Protein AF-A0A914V948-F1 (afdb_monomer_lite)

Secondary structure (DSSP, 8-state):
-HHHHHHHHHS-HHHHTTS-HHHHHHH-TT--HHHHHHHHHHHHHHHHHHT--S--HHHHHHHHHT---GGGSSS----S-TTT--GGG--S-HHHHHHHIIIIIHHHH-HHHHHHSSPPPP------SSTTSSHHHHHHHHHHHHTS------HHHH--SSTTHHHHHHHHHH--

Structure (mmCIF, N/CA/C/O backbone):
data_AF-A0A914V948-F1
#
_entry.id   AF-A0A914V948-F1
#
loop_
_atom_site.group_PDB
_atom_site.id
_atom_site.type_symbol
_atom_site.label_atom_id
_atom_site.label_alt_id
_atom_site.label_comp_id
_atom_site.label_asym_id
_atom_site.label_entity_id
_atom_site.label_seq_id
_atom_site.pdbx_PDB_ins_code
_atom_site.Cartn_x
_atom_site.Cartn_y
_atom_site.Cartn_z
_atom_site.occupancy
_atom_site.B_iso_or_equiv
_atom_site.auth_seq_id
_atom_site.auth_comp_id
_atom_site.auth_asym_id
_atom_site.auth_atom_id
_atom_site.pdbx_PDB_model_num
ATOM 1 N N . ALA A 1 1 ? -15.143 -5.392 4.084 1.00 49.16 1 ALA A N 1
ATOM 2 C CA . ALA A 1 1 ? -16.039 -6.211 4.912 1.00 49.16 1 ALA A CA 1
ATOM 3 C C . ALA A 1 1 ? -15.498 -6.267 6.338 1.00 49.16 1 ALA A C 1
ATOM 5 O O . ALA A 1 1 ? -16.092 -5.650 7.203 1.00 49.16 1 ALA A O 1
ATOM 6 N N . ASP A 1 2 ? -14.296 -6.801 6.565 1.00 73.69 2 ASP A N 1
ATOM 7 C CA . ASP A 1 2 ? -13.816 -7.077 7.934 1.00 73.69 2 ASP A CA 1
ATOM 8 C C . ASP A 1 2 ? -13.707 -5.881 8.902 1.00 73.69 2 ASP A C 1
ATOM 10 O O . ASP A 1 2 ? -13.935 -6.044 10.097 1.00 73.69 2 ASP A O 1
ATOM 14 N N . ARG A 1 3 ? -13.366 -4.666 8.444 1.00 78.00 3 ARG A N 1
ATOM 15 C CA . ARG A 1 3 ? -13.105 -3.529 9.361 1.00 78.00 3 ARG A CA 1
ATOM 16 C C . ARG A 1 3 ? -14.364 -2.849 9.894 1.00 78.00 3 ARG A C 1
ATOM 18 O O . ARG A 1 3 ? -14.378 -2.443 11.052 1.00 78.00 3 ARG A O 1
ATOM 25 N N . SER A 1 4 ? -15.401 -2.720 9.066 1.00 81.19 4 SER A N 1
ATOM 26 C CA . SER A 1 4 ? -16.705 -2.206 9.505 1.00 81.19 4 SER A CA 1
ATOM 27 C C . SER A 1 4 ? -17.334 -3.154 10.520 1.00 81.19 4 SER A C 1
ATOM 29 O O . SER A 1 4 ? -17.877 -2.701 11.522 1.00 81.19 4 SER A O 1
ATOM 31 N N . ASP A 1 5 ? -17.177 -4.461 10.308 1.00 83.31 5 ASP A N 1
ATOM 32 C CA . ASP A 1 5 ? -17.675 -5.479 11.232 1.00 83.31 5 ASP A CA 1
ATOM 33 C C . ASP A 1 5 ? -16.853 -5.505 12.526 1.00 83.31 5 ASP A C 1
ATOM 35 O O . ASP A 1 5 ? -17.419 -5.544 13.618 1.00 83.31 5 ASP A O 1
ATOM 39 N N . ALA A 1 6 ? -15.525 -5.358 12.440 1.00 84.00 6 ALA A N 1
ATOM 40 C CA . ALA A 1 6 ? -14.677 -5.208 13.620 1.00 84.00 6 ALA A CA 1
ATOM 41 C C . ALA A 1 6 ? -15.051 -3.965 14.445 1.00 84.00 6 ALA A C 1
ATOM 43 O O . ALA A 1 6 ? -15.175 -4.060 15.662 1.00 84.00 6 ALA A O 1
ATOM 44 N N . LEU A 1 7 ? -15.276 -2.810 13.808 1.00 83.50 7 LEU A N 1
ATOM 45 C CA . LEU A 1 7 ? -15.706 -1.597 14.511 1.00 83.50 7 LEU A CA 1
ATOM 46 C C . LEU A 1 7 ? -17.092 -1.754 15.149 1.00 83.50 7 LEU A C 1
ATOM 48 O O . LEU A 1 7 ? -17.273 -1.318 16.282 1.00 83.50 7 LEU A O 1
ATOM 52 N N . ARG A 1 8 ? -18.037 -2.416 14.469 1.00 84.81 8 ARG A N 1
ATOM 53 C CA . ARG A 1 8 ? -19.355 -2.745 15.037 1.00 84.81 8 ARG A CA 1
ATOM 54 C C . ARG A 1 8 ? -19.256 -3.667 16.247 1.00 84.81 8 ARG A C 1
ATOM 56 O O . ARG A 1 8 ? -20.009 -3.489 17.183 1.00 84.81 8 ARG A O 1
ATOM 63 N N . THR A 1 9 ? -18.305 -4.597 16.251 1.00 85.25 9 THR A N 1
ATOM 64 C CA . THR A 1 9 ? -18.088 -5.514 17.385 1.00 85.25 9 THR A CA 1
ATOM 65 C C . THR A 1 9 ? -17.429 -4.815 18.582 1.00 85.25 9 THR A C 1
ATOM 67 O O . THR A 1 9 ? -17.596 -5.228 19.726 1.00 85.25 9 THR A O 1
ATOM 70 N N . LEU A 1 10 ? -16.630 -3.775 18.327 1.00 84.06 10 LEU A N 1
ATOM 71 C CA . LEU A 1 10 ? -15.908 -3.026 19.362 1.00 84.06 10 LEU A CA 1
ATOM 72 C C . LEU A 1 10 ? -16.742 -1.906 19.997 1.00 84.06 10 LEU A C 1
ATOM 74 O O . LEU A 1 10 ? -16.407 -1.448 21.091 1.00 84.06 10 LEU A O 1
ATOM 78 N N . LEU A 1 11 ? -17.783 -1.440 19.307 1.00 83.56 11 LEU A N 1
ATOM 79 C CA . LEU A 1 11 ? -18.737 -0.461 19.812 1.00 83.56 11 LEU A CA 1
ATOM 80 C C . LEU A 1 11 ? -19.946 -1.186 20.427 1.00 83.56 11 LEU A C 1
ATOM 82 O O . LEU A 1 11 ? -20.369 -2.202 19.888 1.00 83.56 11 LEU A O 1
ATOM 86 N N . PRO A 1 12 ? -20.533 -0.674 21.522 1.00 78.31 12 PRO A N 1
ATOM 87 C CA . PRO A 1 12 ? -21.825 -1.162 22.001 1.00 78.31 12 PRO A CA 1
ATOM 88 C C . PRO A 1 12 ? -22.894 -1.043 20.901 1.00 78.31 12 PRO A C 1
ATOM 90 O O . PRO A 1 12 ? -22.915 -0.040 20.180 1.00 78.31 12 PRO A O 1
ATOM 93 N N . ASP A 1 13 ? -23.778 -2.036 20.775 1.00 72.44 13 ASP A N 1
ATOM 94 C CA . ASP A 1 13 ? -24.784 -2.130 19.698 1.00 72.44 13 ASP A CA 1
ATOM 95 C C . ASP A 1 13 ? -25.687 -0.882 19.607 1.00 72.44 13 ASP A C 1
ATOM 97 O O . ASP A 1 13 ? -26.049 -0.409 18.528 1.00 72.44 13 ASP A O 1
ATOM 101 N N . ASP A 1 14 ? -25.991 -0.297 20.760 1.00 72.31 14 ASP A N 1
ATOM 102 C CA . ASP A 1 14 ? -26.760 0.927 20.977 1.00 72.31 14 ASP A CA 1
ATOM 103 C C . ASP A 1 14 ? -26.092 2.191 20.403 1.00 72.31 14 ASP A C 1
ATOM 105 O O . ASP A 1 14 ? -26.770 3.158 20.037 1.00 72.31 14 ASP A O 1
ATOM 109 N N . VAL A 1 15 ? -24.768 2.171 20.270 1.00 75.19 15 VAL A N 1
ATOM 110 C CA . VAL A 1 15 ? -23.953 3.265 19.731 1.00 75.19 15 VAL A CA 1
ATOM 111 C C . VAL A 1 15 ? -23.590 2.993 18.267 1.00 75.19 15 VAL A C 1
ATOM 113 O O . VAL A 1 15 ? -23.615 3.907 17.442 1.00 75.19 15 VAL A O 1
ATOM 116 N N . ALA A 1 16 ? -23.338 1.730 17.911 1.00 68.50 16 ALA A N 1
ATOM 117 C CA . ALA A 1 16 ? -22.991 1.303 16.557 1.00 68.50 16 ALA A CA 1
ATOM 118 C C . ALA A 1 16 ? -24.098 1.584 15.524 1.00 68.50 16 ALA A C 1
ATOM 120 O O . ALA A 1 16 ? -23.794 1.877 14.370 1.00 68.50 16 ALA A O 1
ATOM 121 N N . GLY A 1 17 ? -25.373 1.534 15.928 1.00 69.31 17 GLY A N 1
ATOM 122 C CA . GLY A 1 17 ? -26.509 1.840 15.049 1.00 69.31 17 GLY A CA 1
ATOM 123 C C . GLY A 1 17 ? -26.726 3.332 14.758 1.00 69.31 17 GLY A C 1
ATOM 124 O O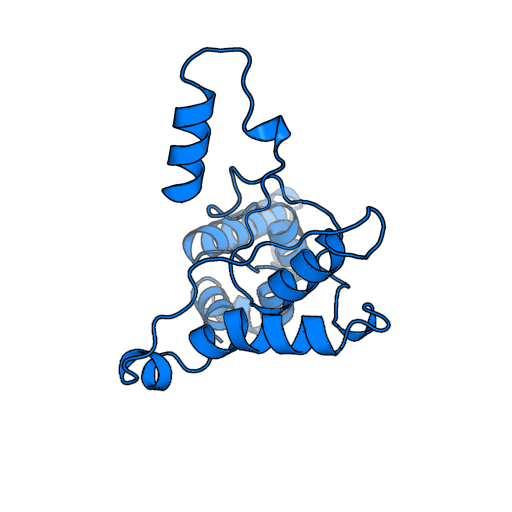 . GLY A 1 17 ? -27.512 3.667 13.876 1.00 69.31 17 GLY A O 1
ATOM 125 N N . ARG A 1 18 ? -26.059 4.230 15.496 1.00 76.12 18 ARG A N 1
ATOM 126 C CA . ARG A 1 18 ? -26.206 5.692 15.369 1.00 76.12 18 ARG A CA 1
ATOM 127 C C . ARG A 1 18 ? -25.060 6.367 14.620 1.00 76.12 18 ARG A C 1
ATOM 129 O O . ARG A 1 18 ? -25.184 7.543 14.300 1.00 76.12 18 ARG A O 1
ATOM 136 N N . LEU A 1 19 ? -23.970 5.642 14.384 1.00 79.50 19 LEU A N 1
ATOM 137 C CA . LEU A 1 19 ? -22.734 6.164 13.807 1.00 79.50 19 LEU A CA 1
ATOM 138 C C . LEU A 1 19 ? -22.541 5.674 12.374 1.00 79.50 19 LEU A C 1
ATOM 140 O O . LEU A 1 19 ? -22.871 4.532 12.039 1.00 79.50 19 LEU A O 1
ATOM 144 N N . ASP A 1 20 ? -21.904 6.498 11.550 1.00 82.19 20 ASP A N 1
ATOM 145 C CA . ASP A 1 20 ? -21.425 6.106 10.228 1.00 82.19 20 ASP A CA 1
ATOM 146 C C . ASP A 1 20 ? -20.100 5.332 10.341 1.00 82.19 20 ASP A C 1
ATOM 148 O O . ASP A 1 20 ? -18.990 5.810 10.075 1.00 82.19 20 ASP A O 1
ATOM 152 N N . VAL A 1 21 ? -20.228 4.073 10.762 1.00 82.12 21 VAL A N 1
ATOM 153 C CA . VAL A 1 21 ? -19.100 3.143 10.903 1.00 82.12 21 VAL A CA 1
ATOM 154 C C . VAL A 1 21 ? -18.430 2.860 9.551 1.00 82.12 21 VAL A C 1
ATOM 156 O O . VAL A 1 21 ? -17.245 2.521 9.496 1.00 82.12 21 VAL A O 1
ATOM 159 N N . GLU A 1 22 ? -19.158 3.008 8.444 1.00 82.44 22 GLU A N 1
ATOM 160 C CA . GLU A 1 22 ? -18.639 2.727 7.109 1.00 82.44 22 GLU A CA 1
ATOM 161 C C . GLU A 1 22 ? -17.703 3.839 6.618 1.00 82.44 22 GLU A C 1
ATOM 163 O O . GLU A 1 22 ? -16.629 3.547 6.078 1.00 82.44 22 GLU A O 1
ATOM 168 N N . ALA A 1 23 ? -18.046 5.105 6.874 1.00 81.69 23 ALA A N 1
ATOM 169 C CA . ALA A 1 23 ? -17.155 6.235 6.620 1.00 81.69 23 ALA A CA 1
ATOM 170 C C . ALA A 1 23 ? -15.862 6.143 7.444 1.00 81.69 23 ALA A C 1
ATOM 172 O O . ALA A 1 23 ? -14.768 6.336 6.902 1.00 81.69 23 ALA A O 1
ATOM 173 N N . ALA A 1 24 ? -15.960 5.780 8.727 1.00 82.38 24 ALA A N 1
ATOM 174 C CA . ALA A 1 24 ? -14.787 5.572 9.575 1.00 82.38 24 ALA A CA 1
ATOM 175 C C . ALA A 1 24 ? -13.909 4.416 9.059 1.00 82.38 24 ALA A C 1
ATOM 177 O O . ALA A 1 24 ? -12.694 4.570 8.927 1.00 82.38 24 ALA A O 1
ATOM 178 N N . ALA A 1 25 ? -14.514 3.287 8.675 1.00 83.56 25 ALA A N 1
ATOM 179 C CA . ALA A 1 25 ? -13.790 2.123 8.166 1.00 83.56 25 ALA A CA 1
ATOM 180 C C . ALA A 1 25 ? -12.992 2.418 6.883 1.00 83.56 25 ALA A C 1
ATOM 182 O O . ALA A 1 25 ? -11.890 1.889 6.724 1.00 83.56 25 ALA A O 1
ATOM 183 N N . LYS A 1 26 ? -13.508 3.282 5.995 1.00 82.88 26 LYS A N 1
ATOM 184 C CA . LYS A 1 26 ? -12.798 3.729 4.781 1.00 82.88 26 LYS A CA 1
ATOM 185 C C . LYS A 1 26 ? -11.550 4.561 5.088 1.00 82.88 26 LYS A C 1
ATOM 187 O O . LYS A 1 26 ? -10.617 4.553 4.297 1.00 82.88 26 LYS A O 1
ATOM 192 N N . ARG A 1 27 ? -11.506 5.262 6.226 1.00 79.50 27 ARG A N 1
ATOM 193 C CA . ARG A 1 27 ? -10.345 6.078 6.640 1.00 79.50 27 ARG A CA 1
ATOM 194 C C . ARG A 1 27 ? -9.315 5.291 7.463 1.00 79.50 27 ARG A C 1
ATOM 196 O O . ARG A 1 27 ? -8.210 5.778 7.681 1.00 79.50 27 ARG A O 1
ATOM 203 N N . CYS A 1 28 ? -9.637 4.064 7.874 1.00 75.94 28 CYS A N 1
ATOM 204 C CA . CYS A 1 28 ? -8.769 3.183 8.664 1.00 75.94 28 CYS A CA 1
ATOM 205 C C . CYS A 1 28 ? -7.926 2.211 7.814 1.00 75.94 28 CYS A C 1
ATOM 207 O O . CYS A 1 28 ? -7.664 1.078 8.235 1.00 75.94 28 CYS A O 1
ATOM 209 N N . ASP A 1 29 ? -7.491 2.607 6.618 1.00 75.06 29 ASP A N 1
ATOM 210 C CA . ASP A 1 29 ? -6.627 1.745 5.810 1.00 75.06 29 ASP A CA 1
ATOM 211 C C . ASP A 1 29 ? -5.270 1.506 6.490 1.00 75.06 29 ASP A C 1
ATOM 213 O O . ASP A 1 29 ? -4.615 2.421 6.988 1.00 75.06 29 ASP A O 1
ATOM 217 N N . GLY A 1 30 ? -4.874 0.233 6.564 1.00 73.69 30 GLY A N 1
ATOM 218 C CA . GLY A 1 30 ? -3.673 -0.209 7.281 1.00 73.69 30 GLY A CA 1
ATOM 219 C C . GLY A 1 30 ? -3.838 -0.396 8.796 1.00 73.69 30 GLY A C 1
ATOM 220 O O . GLY A 1 30 ? -2.878 -0.798 9.451 1.00 73.69 30 GLY A O 1
ATOM 221 N N . PHE A 1 31 ? -5.025 -0.154 9.369 1.00 81.44 31 PHE A N 1
ATOM 222 C CA . PHE A 1 31 ? -5.290 -0.406 10.790 1.00 81.44 31 PHE A CA 1
ATOM 223 C C . PHE A 1 31 ? -5.546 -1.892 11.051 1.00 81.44 31 PHE A C 1
ATOM 225 O O . PHE A 1 31 ? -6.324 -2.544 10.348 1.00 81.44 31 PHE A O 1
ATOM 232 N N . VAL A 1 32 ? -4.922 -2.407 12.110 1.00 84.19 32 VAL A N 1
ATOM 233 C CA . VAL A 1 32 ? -5.200 -3.739 12.666 1.00 84.19 32 VAL A CA 1
ATOM 234 C C . VAL A 1 32 ? -6.293 -3.612 13.736 1.00 84.19 32 VAL A C 1
ATOM 236 O O . VAL A 1 32 ? -6.525 -2.523 14.258 1.00 84.19 32 VAL A O 1
ATOM 239 N N . VAL A 1 33 ? -6.942 -4.711 14.133 1.00 84.44 33 VAL A N 1
ATOM 240 C CA . VAL A 1 33 ? -7.980 -4.715 15.189 1.00 84.44 33 VAL A CA 1
ATOM 241 C C . VAL A 1 33 ? -7.517 -4.000 16.468 1.00 84.44 33 VAL A C 1
ATOM 243 O O . VAL A 1 33 ? -8.258 -3.206 17.041 1.00 84.44 33 VAL A O 1
ATOM 246 N N . GLY A 1 34 ? -6.259 -4.190 16.879 1.00 83.06 34 GLY A N 1
ATOM 247 C CA . GLY A 1 34 ? -5.693 -3.487 18.036 1.00 83.06 34 GLY A CA 1
ATOM 248 C C . GLY A 1 34 ? -5.616 -1.961 17.874 1.00 83.06 34 GLY A C 1
ATOM 249 O O . GLY A 1 34 ? -5.716 -1.233 18.863 1.00 83.06 34 GLY A O 1
ATOM 250 N N . ASP A 1 35 ? -5.476 -1.461 16.646 1.00 86.75 35 ASP A N 1
ATOM 251 C CA . ASP A 1 35 ? -5.517 -0.027 16.354 1.00 86.75 35 ASP A CA 1
ATOM 252 C C . ASP A 1 35 ? -6.948 0.503 16.358 1.00 86.75 35 ASP A C 1
ATOM 254 O O . ASP A 1 35 ? -7.188 1.581 16.897 1.00 86.75 35 ASP A O 1
ATOM 258 N N . LEU A 1 36 ? -7.910 -0.278 15.859 1.00 87.62 36 LEU A N 1
ATOM 259 C CA . LEU A 1 36 ? -9.334 0.055 15.958 1.00 87.62 36 LEU A CA 1
ATOM 260 C C . LEU A 1 36 ? -9.768 0.170 17.429 1.00 87.62 36 LEU A C 1
ATOM 262 O O . LEU A 1 36 ? -10.409 1.151 17.800 1.00 87.62 36 LEU A O 1
ATOM 266 N N . CYS A 1 37 ? -9.316 -0.740 18.302 1.00 88.31 37 CYS A N 1
ATOM 267 C CA . CYS A 1 37 ? -9.538 -0.626 19.749 1.00 88.31 37 CYS A CA 1
ATOM 268 C C . CYS A 1 37 ? -9.004 0.695 20.316 1.00 88.31 37 CYS A C 1
ATOM 270 O O . CYS A 1 37 ? -9.645 1.319 21.161 1.00 88.31 37 CYS A O 1
ATOM 272 N N . ARG A 1 38 ? -7.822 1.139 19.868 1.00 87.50 38 ARG A N 1
ATOM 273 C CA . ARG A 1 38 ? -7.227 2.409 20.313 1.00 87.50 38 ARG A CA 1
ATOM 274 C C . ARG A 1 38 ? -8.014 3.614 19.816 1.00 87.50 38 ARG A C 1
ATOM 276 O O . ARG A 1 38 ? -8.189 4.551 20.590 1.00 87.50 38 ARG A O 1
ATOM 283 N N . VAL A 1 39 ? -8.493 3.576 18.573 1.00 89.62 39 VAL A N 1
ATOM 284 C CA . VAL A 1 39 ? -9.357 4.615 17.997 1.00 89.62 39 VAL A CA 1
ATOM 285 C C . VAL A 1 39 ? -10.630 4.757 18.824 1.00 89.62 39 VAL A C 1
ATOM 287 O O . VAL A 1 39 ? -10.921 5.857 19.284 1.00 89.62 39 VAL A O 1
ATOM 290 N N . VAL A 1 40 ? -11.336 3.655 19.098 1.00 88.94 40 VAL A N 1
ATOM 291 C CA . VAL A 1 40 ? -12.575 3.680 19.894 1.00 88.94 40 VAL A CA 1
ATOM 292 C C . VAL A 1 40 ? -12.316 4.229 21.297 1.00 88.94 40 VAL A C 1
ATOM 294 O O . VAL A 1 40 ? -13.006 5.141 21.749 1.00 88.94 40 VAL A O 1
ATOM 297 N N . ARG A 1 41 ? -11.261 3.754 21.974 1.00 88.25 41 ARG A N 1
ATOM 298 C CA . ARG A 1 41 ? -10.888 4.252 23.309 1.00 88.25 41 ARG A CA 1
ATOM 299 C C . ARG A 1 41 ? -10.582 5.748 23.298 1.00 88.25 41 ARG A C 1
ATOM 301 O O . ARG A 1 41 ? -10.935 6.456 24.235 1.00 88.25 41 ARG A O 1
ATOM 308 N N . ARG A 1 42 ? -9.921 6.232 22.246 1.00 88.56 42 ARG A N 1
ATOM 309 C CA . ARG A 1 42 ? -9.594 7.649 22.078 1.00 88.56 42 ARG A CA 1
ATOM 310 C C . ARG A 1 42 ? -10.834 8.495 21.813 1.00 88.56 42 ARG A C 1
ATOM 312 O O . ARG A 1 42 ? -10.931 9.572 22.391 1.00 88.56 42 ARG A O 1
ATOM 319 N N . ALA A 1 43 ? -11.758 8.013 20.990 1.00 88.62 43 ALA A N 1
ATOM 320 C CA . ALA A 1 43 ? -13.010 8.704 20.711 1.00 88.62 43 ALA A CA 1
ATOM 321 C C . ALA A 1 43 ? -13.829 8.881 22.003 1.00 88.62 43 ALA A C 1
ATOM 323 O O . ALA A 1 43 ? -14.232 9.995 22.319 1.00 88.62 43 ALA A O 1
ATOM 324 N N . LEU A 1 44 ? -13.944 7.825 22.820 1.00 87.06 44 LEU A N 1
ATOM 325 C CA . LEU A 1 44 ? -14.581 7.883 24.146 1.00 87.06 44 LEU A CA 1
ATOM 326 C C . LEU A 1 44 ? -13.881 8.864 25.100 1.00 87.06 44 LEU A C 1
ATOM 328 O O . LEU A 1 44 ? -14.527 9.602 25.837 1.00 87.06 44 LEU A O 1
ATOM 332 N N . LEU A 1 45 ? -12.546 8.912 25.082 1.00 86.06 45 LEU A N 1
ATOM 333 C CA . LEU A 1 45 ? -11.809 9.895 25.878 1.00 86.06 45 LEU A CA 1
ATOM 334 C C . LEU A 1 45 ? -12.088 11.329 25.404 1.00 86.06 45 LEU A C 1
ATOM 336 O O . LEU A 1 45 ? -12.272 12.219 26.231 1.00 86.06 45 LEU A O 1
ATOM 340 N N . GLN A 1 46 ? -12.160 11.570 24.094 1.00 84.31 46 GLN A N 1
ATOM 341 C CA . GLN A 1 46 ? -12.470 12.897 23.556 1.00 84.31 46 GLN A CA 1
ATOM 342 C C . GLN A 1 46 ? -13.863 13.381 23.957 1.00 84.31 46 GLN A C 1
ATOM 344 O O . GLN A 1 46 ? -14.004 14.565 24.265 1.00 84.31 46 GLN A O 1
ATOM 349 N N . THR A 1 47 ? -14.851 12.484 24.036 1.00 86.50 47 THR A N 1
ATOM 350 C CA . THR A 1 47 ? -16.190 12.856 24.509 1.00 86.50 47 THR A CA 1
ATOM 351 C C . THR A 1 47 ? -16.144 13.284 25.975 1.00 86.50 47 THR A C 1
ATOM 353 O O . THR A 1 47 ? -16.580 14.385 26.304 1.00 86.50 47 THR A O 1
ATOM 356 N N . THR A 1 48 ? -15.482 12.504 26.844 1.00 84.69 48 THR A N 1
ATOM 357 C CA . THR A 1 48 ? -15.340 12.860 28.269 1.00 84.69 48 THR A CA 1
ATOM 358 C C . THR A 1 48 ? -14.601 14.181 28.490 1.00 84.69 48 THR A C 1
ATOM 360 O O . THR A 1 48 ? -14.984 14.957 29.360 1.00 84.69 48 THR A O 1
ATOM 363 N N . VAL A 1 49 ? -13.577 14.479 27.682 1.00 83.06 49 VAL A N 1
ATOM 364 C CA . VAL A 1 49 ? -12.802 15.728 27.782 1.00 83.06 49 VAL A CA 1
ATOM 365 C C . VAL A 1 49 ? -13.616 16.943 27.332 1.00 83.06 49 VAL A C 1
ATOM 367 O O . VAL A 1 49 ? -13.451 18.025 27.890 1.00 83.06 49 VAL A O 1
ATOM 370 N N . ARG A 1 50 ? -14.497 16.784 26.339 1.00 80.88 50 ARG A N 1
ATOM 371 C CA . ARG A 1 50 ? -15.398 17.851 25.873 1.00 80.88 50 ARG A CA 1
ATOM 372 C C . ARG A 1 50 ? -16.662 18.000 26.729 1.00 80.88 50 ARG A C 1
ATOM 374 O O . ARG A 1 50 ? -17.376 18.981 26.561 1.00 80.88 50 ARG A O 1
ATOM 381 N N . GLY A 1 51 ? -16.907 17.077 27.661 1.00 81.56 51 GLY A N 1
ATOM 382 C CA . GLY A 1 51 ? -18.144 17.023 28.446 1.00 81.56 51 GLY A CA 1
ATOM 383 C C . GLY A 1 51 ? -19.333 16.450 27.670 1.00 81.56 51 GLY A C 1
ATOM 384 O O . GLY A 1 51 ? -20.466 16.528 28.140 1.00 81.56 51 GLY A O 1
ATOM 385 N N . ASP A 1 52 ? -19.079 15.857 26.502 1.00 78.25 52 ASP A N 1
ATOM 386 C CA . ASP A 1 52 ? -20.089 15.188 25.696 1.00 78.25 52 ASP A CA 1
ATOM 387 C C . ASP A 1 52 ? -20.303 13.769 26.238 1.00 78.25 52 ASP A C 1
ATOM 389 O O . ASP A 1 52 ? -19.388 12.945 26.280 1.00 78.25 52 ASP A O 1
ATOM 393 N N . ASN A 1 53 ? -21.538 13.449 26.625 1.00 75.00 53 ASN A N 1
ATOM 394 C CA . ASN A 1 53 ? -21.914 12.096 27.059 1.00 75.00 53 ASN A CA 1
ATOM 395 C C . ASN A 1 53 ? -22.355 11.192 25.898 1.00 75.00 53 ASN A C 1
ATOM 397 O O . ASN A 1 53 ? -22.783 10.061 26.122 1.00 75.00 53 ASN A O 1
ATOM 401 N N . VAL A 1 54 ? -22.282 11.685 24.659 1.00 82.50 54 VAL A N 1
ATOM 402 C CA . VAL A 1 54 ? -22.720 10.962 23.462 1.00 82.50 54 VAL A CA 1
ATOM 403 C C . VAL A 1 54 ? -21.572 10.907 22.464 1.00 82.50 54 VAL A C 1
ATOM 405 O O . VAL A 1 54 ? -20.977 11.928 22.122 1.00 82.50 54 VAL A O 1
ATOM 408 N N . LEU A 1 55 ? -21.268 9.700 21.990 1.00 83.25 55 LEU A N 1
ATOM 409 C CA . LEU A 1 55 ? -20.318 9.487 20.907 1.00 83.25 55 LEU A CA 1
ATOM 410 C C . LEU A 1 55 ? -20.962 9.925 19.586 1.00 83.25 55 LEU A C 1
ATOM 412 O O . LEU A 1 55 ? -21.999 9.391 19.199 1.00 83.25 55 LEU A O 1
ATOM 416 N N . THR A 1 56 ? -20.354 10.900 18.917 1.00 85.94 56 THR A N 1
ATOM 417 C CA . THR A 1 56 ? -20.775 11.407 17.606 1.00 85.94 56 THR A CA 1
ATOM 418 C C . THR A 1 56 ? -19.766 11.001 16.536 1.00 85.94 56 THR A C 1
ATOM 420 O O . THR A 1 56 ? -18.618 10.658 16.844 1.00 85.94 56 THR A O 1
ATOM 423 N N . ASP A 1 57 ? -20.176 11.075 15.269 1.00 84.69 57 ASP A N 1
ATOM 424 C CA . ASP A 1 57 ? -19.303 10.766 14.131 1.00 84.69 57 ASP A CA 1
ATOM 425 C C . ASP A 1 57 ? -18.053 11.652 14.101 1.00 84.69 57 ASP A C 1
ATOM 427 O O . ASP A 1 57 ? -16.970 11.187 13.751 1.00 84.69 57 ASP A O 1
ATOM 431 N N . GLU A 1 58 ? -18.164 12.910 14.541 1.00 84.62 58 GLU A N 1
ATOM 432 C CA . GLU A 1 58 ? -17.027 13.829 14.632 1.00 84.62 58 GLU A CA 1
ATOM 433 C C . GLU A 1 58 ? -15.940 13.321 15.581 1.00 84.62 58 GLU A C 1
ATOM 435 O O . GLU A 1 58 ? -14.756 13.377 15.248 1.00 84.62 58 GLU A O 1
ATOM 440 N N . HIS A 1 59 ? -16.324 12.792 16.748 1.00 86.81 59 HIS A N 1
ATOM 441 C CA . HIS A 1 59 ? -15.372 12.244 17.718 1.00 86.81 59 HIS A CA 1
ATOM 442 C C . HIS A 1 59 ? -14.691 10.988 17.172 1.00 86.81 59 HIS A C 1
ATOM 444 O O . HIS A 1 59 ? -13.485 10.804 17.351 1.00 86.81 59 HIS A O 1
ATOM 450 N N . LEU A 1 60 ? -15.439 10.140 16.462 1.00 85.94 60 LEU A N 1
ATOM 451 C CA . LEU A 1 60 ? -14.892 8.938 15.838 1.00 85.94 60 LEU A CA 1
ATOM 452 C C . LEU A 1 60 ? -13.913 9.293 14.709 1.00 85.94 60 LEU A C 1
ATOM 454 O O . LEU A 1 60 ? -12.790 8.788 14.686 1.00 85.94 60 LEU A O 1
ATOM 458 N N . LEU A 1 61 ? -14.294 10.205 13.813 1.00 86.50 61 LEU A N 1
ATOM 459 C CA . LEU A 1 61 ? -13.451 10.660 12.706 1.00 86.50 61 LEU A CA 1
ATOM 460 C C . LEU A 1 61 ? -12.198 11.394 13.206 1.00 86.50 61 LEU A C 1
ATOM 462 O O . LEU A 1 61 ? -11.100 11.121 12.720 1.00 86.50 61 LEU A O 1
ATOM 466 N N . ALA A 1 62 ? -12.325 12.249 14.224 1.00 86.25 62 ALA A N 1
ATOM 467 C CA . ALA A 1 62 ? -11.184 12.921 14.843 1.00 86.25 62 ALA A CA 1
ATOM 468 C C . ALA A 1 62 ? -10.219 11.929 15.513 1.00 86.25 62 ALA A C 1
ATOM 470 O O . ALA A 1 62 ? -8.998 12.108 15.459 1.00 86.25 62 ALA A O 1
ATOM 471 N N . ALA A 1 63 ? -10.737 10.865 16.134 1.00 87.12 63 ALA A N 1
ATOM 472 C CA . ALA A 1 63 ? -9.915 9.820 16.730 1.00 87.12 63 ALA A CA 1
ATOM 473 C C . ALA A 1 63 ? -9.175 8.980 15.680 1.00 87.12 63 ALA A C 1
ATOM 475 O O . ALA A 1 63 ? -8.022 8.611 15.922 1.00 87.12 63 ALA A O 1
ATOM 476 N N . VAL A 1 64 ? -9.800 8.701 14.529 1.00 87.19 64 VAL A N 1
ATOM 477 C CA . VAL A 1 64 ? -9.155 8.035 13.385 1.00 87.19 64 VAL A CA 1
ATOM 478 C C . VAL A 1 64 ? -8.016 8.896 12.845 1.00 87.19 64 VAL A C 1
ATOM 480 O O . VAL A 1 64 ? -6.885 8.417 12.770 1.00 87.19 64 VAL A O 1
ATOM 483 N N . ASP A 1 65 ? -8.279 10.175 12.563 1.00 84.00 65 ASP A N 1
ATOM 484 C CA . ASP A 1 65 ? -7.287 11.100 11.998 1.00 84.00 65 ASP A CA 1
ATOM 485 C C . ASP A 1 65 ? -6.094 11.322 12.948 1.00 84.00 65 ASP A C 1
ATOM 487 O O . ASP A 1 65 ? -4.949 11.475 12.518 1.00 84.00 65 ASP A O 1
ATOM 491 N N . ALA A 1 66 ? -6.332 11.277 14.261 1.00 84.00 66 ALA A N 1
ATOM 492 C CA . ALA A 1 66 ? -5.290 11.435 15.270 1.00 84.00 66 ALA A CA 1
ATOM 493 C C . ALA A 1 66 ? -4.548 10.133 15.635 1.00 84.00 66 ALA A C 1
ATOM 495 O O . ALA A 1 66 ? -3.599 10.167 16.432 1.00 84.00 66 ALA A O 1
ATOM 496 N N . SER A 1 67 ? -4.976 8.981 15.115 1.00 82.19 67 SER A N 1
ATOM 497 C CA . SER A 1 67 ? -4.382 7.678 15.423 1.00 82.19 67 SER A CA 1
ATOM 498 C C . SER A 1 67 ? -3.443 7.221 14.312 1.00 82.19 67 SER A C 1
ATOM 500 O O . SER A 1 67 ? -3.727 7.354 13.128 1.00 82.19 67 SER A O 1
ATOM 502 N N . ARG A 1 68 ? -2.296 6.652 14.699 1.00 75.56 68 ARG A N 1
ATOM 503 C CA . ARG A 1 68 ? -1.341 6.045 13.763 1.00 75.56 68 ARG A CA 1
ATOM 504 C C . ARG A 1 68 ? -1.396 4.521 13.876 1.00 75.56 68 ARG A C 1
ATOM 506 O O . ARG A 1 68 ? -1.185 4.023 14.994 1.00 75.56 68 ARG A O 1
ATOM 513 N N . PRO A 1 69 ? -1.628 3.793 12.770 1.00 76.19 69 PRO A N 1
ATOM 514 C CA . PRO A 1 69 ? -1.686 2.341 12.804 1.00 76.19 69 PRO A CA 1
ATOM 515 C C . PRO A 1 69 ? -0.315 1.759 13.134 1.00 76.19 69 PRO A C 1
ATOM 517 O O . PRO A 1 69 ? 0.723 2.320 12.773 1.00 76.19 69 PRO A O 1
ATOM 520 N N . VAL A 1 70 ? -0.297 0.632 13.842 1.00 71.19 70 VAL A N 1
ATOM 521 C CA . VAL A 1 70 ? 0.936 -0.013 14.314 1.00 71.19 70 VAL A CA 1
ATOM 522 C C . VAL A 1 70 ? 1.848 -0.406 13.153 1.00 71.19 70 VAL A C 1
ATOM 524 O O . VAL A 1 70 ? 3.056 -0.210 13.265 1.00 71.19 70 VAL A O 1
ATOM 527 N N . GLY A 1 71 ? 1.283 -0.837 12.021 1.00 63.00 71 GLY A N 1
ATOM 528 C CA . GLY A 1 71 ? 2.040 -1.185 10.812 1.00 63.00 71 GLY A CA 1
ATOM 529 C C . GLY A 1 71 ? 2.734 -0.008 10.107 1.00 63.00 71 GLY A C 1
ATOM 530 O O . GLY A 1 71 ? 3.579 -0.238 9.251 1.00 63.00 71 GLY A O 1
ATOM 531 N N . GLN A 1 72 ? 2.423 1.245 10.468 1.00 60.31 72 GLN A N 1
ATOM 532 C CA . GLN A 1 72 ? 2.991 2.454 9.843 1.00 60.31 72 GLN A CA 1
ATOM 533 C C . GLN A 1 72 ? 3.795 3.325 10.824 1.00 60.31 72 GLN A C 1
ATOM 535 O O . GLN A 1 72 ? 4.156 4.453 10.504 1.00 60.31 72 GLN A O 1
ATOM 540 N N . ARG A 1 73 ? 4.099 2.847 12.041 1.00 53.50 73 ARG A N 1
ATOM 541 C CA . ARG A 1 73 ? 4.792 3.666 13.063 1.00 53.50 73 ARG A CA 1
ATOM 542 C C . ARG A 1 73 ? 6.241 4.023 12.721 1.00 53.50 73 ARG A C 1
ATOM 544 O O . ARG A 1 73 ? 6.764 4.974 13.294 1.00 53.50 73 ARG A O 1
ATOM 551 N N . SER A 1 74 ? 6.871 3.281 11.817 1.00 44.97 74 SER A N 1
ATOM 552 C CA . SER A 1 74 ? 8.285 3.416 11.439 1.00 44.97 74 SER A CA 1
ATOM 553 C C . SER A 1 74 ? 8.502 3.795 9.972 1.00 44.97 74 SER A C 1
ATOM 555 O O . SER A 1 74 ? 9.636 4.040 9.569 1.00 44.97 74 SER A O 1
ATOM 557 N N . VAL A 1 75 ? 7.433 3.852 9.178 1.00 47.03 75 VAL A N 1
ATOM 558 C CA . VAL A 1 75 ? 7.473 4.280 7.781 1.00 47.03 75 VAL A CA 1
ATOM 559 C C . VAL A 1 75 ? 6.938 5.700 7.779 1.00 47.03 75 VAL A C 1
ATOM 561 O O . VAL A 1 75 ? 5.796 5.929 8.177 1.00 47.03 75 VAL A O 1
ATOM 564 N N . GLN A 1 76 ? 7.767 6.676 7.397 1.00 42.47 76 GLN A N 1
ATOM 565 C CA . GLN A 1 76 ? 7.229 7.987 7.049 1.00 42.47 76 GLN A CA 1
ATOM 566 C C . GLN A 1 76 ? 6.118 7.723 6.041 1.00 42.47 76 GLN A C 1
ATOM 568 O O . GLN A 1 76 ? 6.388 7.147 4.986 1.00 42.47 76 GLN A O 1
ATOM 573 N N . ARG A 1 77 ? 4.880 8.124 6.367 1.00 38.72 77 ARG A N 1
ATOM 574 C CA . ARG A 1 77 ? 3.899 8.385 5.322 1.00 38.72 77 ARG A CA 1
ATOM 575 C C . ARG A 1 77 ? 4.658 9.229 4.317 1.00 38.72 77 ARG A C 1
ATOM 577 O O . ARG A 1 77 ? 5.087 10.342 4.625 1.00 38.72 77 ARG A O 1
ATOM 584 N N . VAL A 1 78 ? 4.892 8.678 3.138 1.00 42.72 78 VAL A N 1
ATOM 585 C CA . VAL A 1 78 ? 5.075 9.558 2.012 1.00 42.72 78 VAL A CA 1
ATOM 586 C C . VAL A 1 78 ? 3.690 10.169 1.871 1.00 42.72 78 VAL A C 1
ATOM 588 O O . VAL A 1 78 ? 2.820 9.575 1.250 1.00 42.72 78 VAL A O 1
ATOM 591 N N . ASP A 1 79 ? 3.474 11.318 2.520 1.00 39.72 79 ASP A N 1
ATOM 592 C CA . ASP A 1 79 ? 2.297 12.186 2.396 1.00 39.72 79 ASP A CA 1
ATOM 593 C C . ASP A 1 79 ? 2.220 12.761 0.970 1.00 39.72 79 ASP A C 1
ATOM 595 O O . ASP A 1 79 ? 1.903 13.923 0.742 1.00 39.72 79 ASP A O 1
ATOM 599 N N . ASN A 1 80 ? 2.510 11.952 -0.044 1.00 39.16 80 ASN A N 1
ATOM 600 C CA . ASN A 1 80 ? 2.271 12.296 -1.425 1.00 39.16 80 ASN A CA 1
ATOM 601 C C . ASN A 1 80 ? 0.827 11.909 -1.755 1.00 39.16 80 ASN A C 1
ATOM 603 O O . ASN A 1 80 ? 0.623 11.134 -2.679 1.00 39.16 80 ASN A O 1
ATOM 607 N N . GLY A 1 81 ? -0.153 12.440 -1.017 1.00 39.91 81 GLY A N 1
ATOM 608 C CA . GLY A 1 81 ? -1.568 12.441 -1.398 1.00 39.91 81 GLY A CA 1
ATOM 609 C C . GLY A 1 81 ? -2.123 11.095 -1.876 1.00 39.91 81 GLY A C 1
ATOM 610 O O . GLY A 1 81 ? -2.465 10.958 -3.050 1.00 39.91 81 GLY A O 1
ATOM 611 N N . ASP A 1 82 ? -2.279 10.132 -0.968 1.00 45.12 82 ASP A N 1
ATOM 612 C CA . ASP A 1 82 ? -2.894 8.815 -1.230 1.00 45.12 82 ASP A CA 1
ATOM 613 C C . ASP A 1 82 ? -4.389 8.873 -1.637 1.00 45.12 82 ASP A C 1
ATOM 615 O O . ASP A 1 82 ? -5.045 7.844 -1.754 1.00 45.12 82 ASP A O 1
ATOM 619 N N . ALA A 1 83 ? -4.950 10.059 -1.892 1.00 42.47 83 ALA A N 1
ATOM 620 C CA . ALA A 1 83 ? -6.363 10.249 -2.226 1.00 42.47 83 ALA A CA 1
ATOM 621 C C . ALA A 1 83 ? -6.657 10.513 -3.720 1.00 42.47 83 ALA A C 1
ATOM 623 O O . ALA A 1 83 ? -7.807 10.790 -4.044 1.00 42.47 83 ALA A O 1
ATOM 624 N N . GLY A 1 84 ? -5.673 10.453 -4.633 1.00 49.72 84 GLY A N 1
ATOM 625 C CA . GLY A 1 84 ? -5.906 10.884 -6.029 1.00 49.72 84 GLY A CA 1
ATOM 626 C C . GLY A 1 84 ? -5.316 10.039 -7.156 1.00 49.72 84 GLY A C 1
ATOM 627 O O . GLY A 1 84 ? -5.856 10.051 -8.257 1.00 49.72 84 GLY A O 1
ATOM 628 N N . ARG A 1 85 ? -4.251 9.266 -6.920 1.00 64.00 85 ARG A N 1
ATOM 629 C CA . ARG A 1 85 ? -3.458 8.703 -8.026 1.00 64.00 85 ARG A CA 1
ATOM 630 C C . ARG A 1 85 ? -4.076 7.454 -8.647 1.00 64.00 85 ARG A C 1
ATOM 632 O O . ARG A 1 85 ? -3.653 6.334 -8.366 1.00 64.00 85 ARG A O 1
ATOM 639 N N . ASN A 1 86 ? -5.071 7.648 -9.507 1.00 71.75 86 ASN A N 1
ATOM 640 C CA . ASN A 1 86 ? -5.609 6.599 -10.365 1.00 71.75 86 ASN A CA 1
ATOM 641 C C . ASN A 1 86 ? -4.824 6.513 -11.683 1.00 71.75 86 ASN A C 1
ATOM 643 O O . ASN A 1 86 ? -4.084 7.424 -12.052 1.00 71.75 86 ASN A O 1
ATOM 647 N N . TRP A 1 87 ? -5.013 5.430 -12.439 1.00 76.06 87 TRP A N 1
ATOM 648 C CA . TRP A 1 87 ? -4.406 5.303 -13.769 1.00 76.06 87 TRP A CA 1
ATOM 649 C C . TRP A 1 87 ? -4.814 6.408 -14.744 1.00 76.06 87 TRP A C 1
ATOM 651 O O . TRP A 1 87 ? -4.108 6.626 -15.725 1.00 76.06 87 TRP A O 1
ATOM 661 N N . ASP A 1 88 ? -5.923 7.091 -14.475 1.00 78.69 88 ASP A N 1
ATOM 662 C CA . ASP A 1 88 ? -6.427 8.191 -15.295 1.00 78.69 88 ASP A CA 1
ATOM 663 C C . ASP A 1 88 ? -5.485 9.408 -15.268 1.00 78.69 88 ASP A C 1
ATOM 665 O O . ASP A 1 88 ? -5.465 10.196 -16.209 1.00 78.69 88 ASP A O 1
ATOM 669 N N . GLU A 1 89 ? -4.640 9.527 -14.237 1.00 72.88 89 GLU A N 1
ATOM 670 C CA . GLU A 1 89 ? -3.611 10.570 -14.144 1.00 72.88 89 GLU A CA 1
ATOM 671 C C . GLU A 1 89 ? -2.340 10.237 -14.953 1.00 72.88 89 GLU A C 1
ATOM 673 O O . GLU A 1 89 ? -1.470 11.091 -15.134 1.00 72.88 89 GLU A O 1
ATOM 678 N N . VAL A 1 90 ? -2.201 9.001 -15.452 1.00 79.31 90 VAL A N 1
ATOM 679 C CA . VAL A 1 90 ? -1.003 8.537 -16.170 1.00 79.31 90 VAL A CA 1
ATOM 680 C C . VAL A 1 90 ? -1.230 8.582 -17.681 1.00 79.31 90 VAL A C 1
ATOM 682 O O . VAL A 1 90 ? -1.742 7.641 -18.287 1.00 79.31 90 VAL A O 1
ATOM 685 N N . GLY A 1 91 ? -0.794 9.667 -18.320 1.00 80.25 91 GLY A N 1
ATOM 686 C CA . GLY A 1 91 ? -0.881 9.824 -19.773 1.00 80.25 91 GLY A CA 1
ATOM 687 C C . GLY A 1 91 ? 0.138 8.977 -20.548 1.00 80.25 91 GLY A C 1
ATOM 688 O O . GLY A 1 91 ? 1.327 8.988 -20.242 1.00 80.25 91 GLY A O 1
ATOM 689 N N . GLY A 1 92 ? -0.314 8.271 -21.591 1.00 80.75 92 GLY A N 1
ATOM 690 C CA . GLY A 1 92 ? 0.544 7.716 -22.654 1.00 80.75 92 GLY A CA 1
ATOM 691 C C . GLY A 1 92 ? 1.374 6.467 -22.319 1.00 80.75 92 GLY A C 1
ATOM 692 O O . GLY A 1 92 ? 2.062 5.956 -23.196 1.00 80.75 92 GLY A O 1
ATOM 693 N N . MET A 1 93 ? 1.314 5.939 -21.091 1.00 82.50 93 MET A N 1
ATOM 694 C CA . MET A 1 93 ? 2.165 4.822 -20.632 1.00 82.50 93 MET A CA 1
ATOM 695 C C . MET A 1 93 ? 1.418 3.475 -20.596 1.00 82.50 93 MET A C 1
ATOM 697 O O . MET A 1 93 ? 1.578 2.686 -19.664 1.00 82.50 93 MET A O 1
ATOM 701 N N . THR A 1 94 ? 0.584 3.207 -21.607 1.00 84.19 94 THR A N 1
ATOM 702 C CA . THR A 1 94 ? -0.335 2.052 -21.650 1.00 84.19 94 THR A CA 1
ATOM 703 C C . THR A 1 94 ? 0.392 0.707 -21.639 1.00 84.19 94 THR A C 1
ATOM 705 O O . THR A 1 94 ? -0.008 -0.200 -20.913 1.00 84.19 94 THR A O 1
ATOM 708 N N . GLU A 1 95 ? 1.490 0.579 -22.387 1.00 87.44 95 GLU A N 1
ATOM 709 C CA . GLU A 1 95 ? 2.277 -0.662 -22.437 1.00 87.44 95 GLU A CA 1
ATOM 710 C C . GLU A 1 95 ? 2.932 -0.969 -21.087 1.00 87.44 95 GLU A C 1
ATOM 712 O O . GLU A 1 95 ? 2.811 -2.072 -20.558 1.00 87.44 95 GLU A O 1
ATOM 717 N N . VAL A 1 96 ? 3.567 0.037 -20.481 1.00 87.44 96 VAL A N 1
ATOM 718 C CA . VAL A 1 96 ? 4.218 -0.088 -19.169 1.00 87.44 96 VAL A CA 1
ATOM 719 C C . VAL A 1 96 ? 3.189 -0.418 -18.087 1.00 87.44 96 VAL A C 1
ATOM 721 O O . VAL A 1 96 ? 3.427 -1.294 -17.255 1.00 87.44 96 VAL A O 1
ATOM 724 N N . ARG A 1 97 ? 2.020 0.236 -18.126 1.00 86.44 97 ARG A N 1
ATOM 725 C CA . ARG A 1 97 ? 0.877 -0.067 -17.254 1.00 86.44 97 ARG A CA 1
ATOM 726 C C . ARG A 1 97 ? 0.458 -1.527 -17.373 1.00 86.44 97 ARG A C 1
ATOM 728 O O . ARG A 1 97 ? 0.256 -2.179 -16.348 1.00 86.44 97 ARG A O 1
ATOM 735 N N . LEU A 1 98 ? 0.319 -2.029 -18.600 1.00 88.06 98 LEU A N 1
ATOM 736 C CA . LEU A 1 98 ? -0.074 -3.411 -18.847 1.00 88.06 98 LEU A CA 1
ATOM 737 C C . LEU A 1 98 ? 0.950 -4.368 -18.231 1.00 88.06 98 LEU A C 1
ATOM 739 O O . LEU A 1 98 ? 0.580 -5.171 -17.382 1.00 88.06 98 LEU A O 1
ATOM 743 N N . VAL A 1 99 ? 2.233 -4.220 -18.571 1.00 89.25 99 VAL A N 1
ATOM 744 C CA . VAL A 1 99 ? 3.312 -5.082 -18.059 1.00 89.25 99 VAL A CA 1
ATOM 745 C C . VAL A 1 99 ? 3.348 -5.089 -16.531 1.00 89.25 99 VAL A C 1
ATOM 747 O O . VAL A 1 99 ? 3.384 -6.153 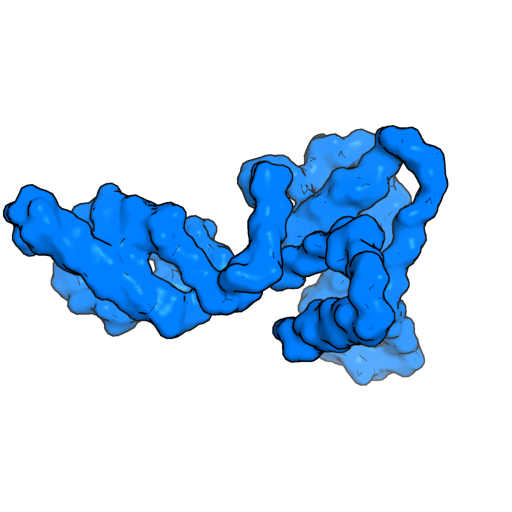-15.918 1.00 89.25 99 VAL A O 1
ATOM 750 N N . LEU A 1 100 ? 3.278 -3.919 -15.894 1.00 87.81 100 LEU A N 1
ATOM 751 C CA . LEU A 1 100 ? 3.290 -3.821 -14.434 1.00 87.81 100 LEU A CA 1
ATOM 752 C C . LEU A 1 100 ? 2.057 -4.459 -13.791 1.00 87.81 100 LEU A C 1
ATOM 754 O O . LEU A 1 100 ? 2.177 -5.111 -12.756 1.00 87.81 100 LEU A O 1
ATOM 758 N N . THR A 1 101 ? 0.887 -4.322 -14.413 1.00 86.94 101 THR A N 1
ATOM 759 C CA . THR A 1 101 ? -0.346 -4.965 -13.940 1.00 86.94 101 THR A CA 1
ATOM 760 C C . THR A 1 101 ? -0.229 -6.487 -14.014 1.00 86.94 101 THR A C 1
ATOM 762 O O . THR A 1 101 ? -0.568 -7.181 -13.058 1.00 86.94 101 THR A O 1
ATOM 765 N N . GLN A 1 102 ? 0.314 -7.015 -15.109 1.00 87.06 102 GLN A N 1
ATOM 766 C CA . GLN A 1 102 ? 0.506 -8.454 -15.289 1.00 87.06 102 GLN A CA 1
ATOM 767 C C . GLN A 1 102 ? 1.528 -9.038 -14.317 1.00 87.06 102 GLN A C 1
ATOM 769 O O . GLN A 1 102 ? 1.348 -10.137 -13.805 1.00 87.06 102 GLN A O 1
ATOM 774 N N . VAL A 1 103 ? 2.600 -8.294 -14.062 1.00 87.56 103 VAL A N 1
ATOM 775 C CA . VAL A 1 103 ? 3.712 -8.740 -13.222 1.00 87.56 103 VAL A CA 1
ATOM 776 C C . VAL A 1 103 ? 3.397 -8.619 -11.731 1.00 87.56 103 VAL A C 1
ATOM 778 O O . VAL A 1 103 ? 3.817 -9.476 -10.958 1.00 87.56 103 VAL A O 1
ATOM 781 N N . LEU A 1 104 ? 2.677 -7.573 -11.316 1.00 85.62 104 LEU A N 1
ATOM 782 C CA . LEU A 1 104 ? 2.438 -7.279 -9.900 1.00 85.62 104 LEU A CA 1
ATOM 783 C C . LEU A 1 104 ? 1.016 -7.627 -9.454 1.00 85.62 104 LEU A C 1
ATOM 785 O O . LEU A 1 104 ? 0.848 -8.314 -8.452 1.00 85.62 104 LEU A O 1
ATOM 789 N N . LEU A 1 105 ? -0.014 -7.175 -10.176 1.00 84.56 105 LEU A N 1
ATOM 790 C CA . LEU A 1 105 ? -1.409 -7.309 -9.735 1.00 84.56 105 LEU A CA 1
ATOM 791 C C . LEU A 1 105 ? -1.980 -8.706 -10.005 1.00 84.56 105 LEU A C 1
ATOM 793 O O . LEU A 1 105 ? -2.686 -9.241 -9.155 1.00 84.56 105 LEU A O 1
ATOM 797 N N . TRP A 1 106 ? -1.683 -9.325 -11.150 1.00 87.56 106 TRP A N 1
ATOM 798 C CA . TRP A 1 106 ? -2.245 -10.643 -11.478 1.00 87.56 106 TRP A CA 1
ATOM 799 C C . TRP A 1 106 ? -1.805 -11.773 -10.540 1.00 87.56 106 TRP A C 1
ATOM 801 O O . TRP A 1 106 ? -2.677 -12.546 -10.144 1.00 87.56 106 TRP A O 1
ATOM 811 N N . PRO A 1 107 ? -0.529 -11.880 -10.115 1.00 86.12 107 PRO A N 1
ATOM 812 C CA . PRO A 1 107 ? -0.136 -12.897 -9.141 1.00 86.12 107 PRO A CA 1
ATOM 813 C C . PRO A 1 107 ? -0.837 -12.725 -7.791 1.00 86.12 107 PRO A C 1
ATOM 815 O O . PRO A 1 107 ? -1.126 -13.713 -7.123 1.00 86.12 107 PRO A O 1
ATOM 818 N N . LEU A 1 108 ? -1.147 -11.479 -7.411 1.00 83.62 108 LEU A N 1
ATOM 819 C CA . LEU A 1 108 ? -1.888 -11.164 -6.189 1.00 83.62 108 LEU A CA 1
ATOM 820 C C . LEU A 1 108 ? -3.383 -11.488 -6.316 1.00 83.62 108 LEU A C 1
ATOM 822 O O . LEU A 1 108 ? -3.993 -11.940 -5.352 1.00 83.62 108 LEU A O 1
ATOM 826 N N . GLN A 1 109 ? -3.977 -11.269 -7.492 1.00 85.31 109 GLN A N 1
ATOM 827 C CA . GLN A 1 109 ? -5.397 -11.542 -7.744 1.00 85.31 109 GLN A CA 1
ATOM 828 C C . GLN A 1 109 ? -5.691 -13.027 -7.989 1.00 85.31 109 GLN A C 1
ATOM 830 O O . GLN A 1 109 ? -6.748 -13.509 -7.587 1.00 85.31 109 GLN A O 1
ATOM 835 N N . TYR A 1 110 ? -4.771 -13.761 -8.623 1.00 86.94 110 TYR A N 1
ATOM 836 C CA . TYR A 1 110 ? -4.972 -15.153 -9.039 1.00 86.94 110 TYR A CA 1
ATOM 837 C C . TYR A 1 110 ? -3.906 -16.115 -8.480 1.00 86.94 110 TYR A C 1
ATOM 839 O O . TYR A 1 110 ? -3.281 -16.859 -9.242 1.00 86.94 110 TYR A O 1
ATOM 847 N N . PRO A 1 111 ? -3.686 -16.161 -7.154 1.00 85.75 111 PRO A N 1
ATOM 848 C CA . PRO A 1 111 ? -2.582 -16.920 -6.563 1.00 85.75 111 PRO A CA 1
ATOM 849 C C . PRO A 1 111 ? -2.658 -18.426 -6.856 1.00 85.75 111 PRO A C 1
ATOM 851 O O . PRO A 1 111 ? -1.632 -19.077 -7.041 1.00 85.75 111 PRO A O 1
ATOM 854 N N . THR A 1 112 ? -3.864 -18.990 -6.958 1.00 87.25 112 THR A N 1
ATOM 855 C CA . THR A 1 112 ? -4.089 -20.417 -7.243 1.00 87.25 112 THR A CA 1
ATOM 856 C C . THR A 1 112 ? -3.618 -20.818 -8.641 1.00 87.25 112 THR A C 1
ATOM 858 O O . THR A 1 112 ? -2.992 -21.869 -8.794 1.00 87.25 112 THR A O 1
ATOM 861 N N . LEU A 1 113 ? -3.855 -19.966 -9.645 1.00 86.19 113 LEU A N 1
ATOM 862 C CA . LEU A 1 113 ? -3.403 -20.184 -11.022 1.00 86.19 113 LEU A CA 1
ATOM 863 C C . LEU A 1 113 ? -1.877 -20.111 -11.118 1.00 86.19 113 LEU A C 1
ATOM 865 O O . LEU A 1 113 ? -1.254 -20.957 -11.753 1.00 86.19 113 LEU A O 1
ATOM 869 N N . PHE A 1 114 ? -1.259 -19.139 -10.443 1.00 83.88 114 PHE A N 1
ATOM 870 C CA . PHE A 1 114 ? 0.198 -18.994 -10.453 1.00 83.88 114 PHE A CA 1
ATOM 871 C C . PHE A 1 114 ? 0.912 -20.064 -9.621 1.00 83.88 114 PHE A C 1
ATOM 873 O O . PHE A 1 114 ? 2.016 -20.458 -9.980 1.00 83.88 114 PHE A O 1
ATOM 880 N N . SER A 1 115 ? 0.291 -20.588 -8.559 1.00 82.62 115 SER A N 1
ATOM 881 C CA . SER A 1 115 ? 0.880 -21.662 -7.745 1.00 82.62 115 SER A CA 1
ATOM 882 C C . SER A 1 115 ? 0.892 -23.021 -8.445 1.00 82.62 115 SER A C 1
ATOM 884 O O . SER A 1 115 ? 1.702 -23.875 -8.095 1.00 82.62 115 SER A O 1
ATOM 886 N N . SER A 1 116 ? -0.029 -23.247 -9.383 1.00 83.44 116 SER A N 1
ATOM 887 C CA . SER A 1 116 ? -0.135 -24.500 -10.141 1.00 83.44 116 SER A CA 1
ATOM 888 C C . SER A 1 116 ? 0.621 -24.448 -11.472 1.00 83.44 116 SER A C 1
ATOM 890 O O . SER A 1 116 ? 0.811 -25.474 -12.126 1.00 83.44 116 SER A O 1
ATOM 892 N N . CYS A 1 117 ? 1.100 -23.267 -11.861 1.00 80.25 117 CYS A N 1
ATOM 893 C CA . CYS A 1 117 ? 1.893 -23.076 -13.060 1.00 80.25 117 CYS A CA 1
ATOM 894 C C . CYS A 1 117 ? 3.389 -23.286 -12.755 1.00 80.25 117 CYS A C 1
ATOM 896 O O . CYS A 1 117 ? 3.883 -22.771 -11.754 1.00 80.25 117 CYS A O 1
ATOM 898 N N . PRO A 1 118 ? 4.167 -23.949 -13.629 1.00 75.81 118 PRO A N 1
ATOM 899 C CA . PRO A 1 118 ? 5.621 -24.074 -13.466 1.00 75.81 118 PRO A CA 1
ATOM 900 C C . PRO A 1 118 ? 6.385 -22.754 -13.709 1.00 75.81 118 PRO A C 1
ATOM 902 O O . PRO A 1 118 ? 7.615 -22.741 -13.762 1.00 75.81 118 PRO A O 1
ATOM 905 N N . ILE A 1 119 ? 5.678 -21.636 -13.895 1.00 78.38 119 ILE A N 1
ATOM 906 C CA . ILE A 1 119 ? 6.259 -20.337 -14.225 1.00 78.38 119 ILE A CA 1
ATOM 907 C C . ILE A 1 119 ? 6.714 -19.639 -12.943 1.00 78.38 119 ILE A C 1
ATOM 909 O O . ILE A 1 119 ? 5.966 -19.487 -11.979 1.00 78.38 119 ILE A O 1
ATOM 913 N N . ARG A 1 120 ? 7.960 -19.159 -12.945 1.00 72.69 120 ARG A N 1
ATOM 914 C CA . ARG A 1 120 ? 8.524 -18.408 -11.824 1.00 72.69 120 ARG A CA 1
ATOM 915 C C . ARG A 1 120 ? 7.929 -17.000 -11.780 1.00 72.69 120 ARG A C 1
ATOM 917 O O . ARG A 1 120 ? 8.170 -16.206 -12.685 1.00 72.69 120 ARG A O 1
ATOM 924 N N . VAL A 1 121 ? 7.218 -16.672 -10.702 1.00 75.62 121 VAL A N 1
ATOM 925 C CA . VAL A 1 121 ? 6.741 -15.303 -10.457 1.00 75.62 121 VAL A CA 1
ATOM 926 C C . VAL A 1 121 ? 7.944 -14.371 -10.282 1.00 75.62 121 VAL A C 1
ATOM 928 O O . VAL A 1 121 ? 8.882 -14.660 -9.529 1.00 75.62 121 VAL A O 1
ATOM 931 N N . SER A 1 122 ? 7.936 -13.255 -11.002 1.00 74.19 122 SER A N 1
ATOM 932 C CA . SER A 1 122 ? 8.940 -12.195 -10.903 1.00 74.19 122 SER A CA 1
ATOM 933 C C . SER A 1 122 ? 8.952 -11.585 -9.500 1.00 74.19 122 SER A C 1
ATOM 935 O O . SER A 1 122 ? 7.921 -11.153 -8.995 1.00 74.19 122 SER A O 1
ATOM 937 N N . ARG A 1 123 ? 10.134 -11.533 -8.873 1.00 77.81 123 ARG A N 1
ATOM 938 C CA . ARG A 1 123 ? 10.307 -11.051 -7.488 1.00 77.81 123 ARG A CA 1
ATOM 939 C C . ARG A 1 123 ? 10.508 -9.543 -7.354 1.00 77.81 123 ARG A C 1
ATOM 941 O O . ARG A 1 123 ? 10.540 -9.037 -6.241 1.00 77.81 123 ARG A O 1
ATOM 948 N N . GLY A 1 124 ? 10.673 -8.830 -8.461 1.00 84.25 124 GLY A N 1
ATOM 949 C CA . GLY A 1 124 ? 10.890 -7.391 -8.449 1.00 84.25 124 GLY A CA 1
ATOM 950 C C . GLY A 1 124 ? 10.887 -6.813 -9.854 1.00 84.25 124 GLY A C 1
ATOM 951 O O . GLY A 1 124 ? 11.085 -7.534 -10.833 1.00 84.25 124 GLY A O 1
ATOM 952 N N . VAL A 1 125 ? 10.658 -5.505 -9.935 1.00 87.69 125 VAL A N 1
ATOM 953 C CA . VAL A 1 125 ? 10.663 -4.740 -11.183 1.00 87.69 125 VAL A CA 1
ATOM 954 C C . VAL A 1 125 ? 11.607 -3.557 -11.029 1.00 87.69 125 VAL A C 1
ATOM 956 O O . VAL A 1 125 ? 11.574 -2.863 -10.015 1.00 87.69 125 VAL A O 1
ATOM 959 N N . LEU A 1 126 ? 12.432 -3.315 -12.047 1.00 89.50 126 LEU A N 1
ATOM 960 C CA . LEU A 1 126 ? 13.307 -2.151 -12.118 1.00 89.50 126 LEU A CA 1
ATOM 961 C C . LEU A 1 126 ? 12.772 -1.170 -13.165 1.00 89.50 126 LEU A C 1
ATOM 963 O O . LEU A 1 126 ? 12.773 -1.462 -14.358 1.00 89.50 126 LEU A O 1
ATOM 967 N N . LEU A 1 127 ? 12.344 0.011 -12.720 1.00 88.12 127 LEU A N 1
ATOM 968 C CA . LEU A 1 127 ? 11.943 1.104 -13.605 1.00 88.12 127 LEU A CA 1
ATOM 969 C C . LEU A 1 127 ? 13.139 2.030 -13.852 1.00 88.12 127 LEU A C 1
ATOM 971 O O . LEU A 1 127 ? 13.614 2.686 -12.928 1.00 88.12 127 LEU A O 1
ATOM 975 N N . HIS A 1 128 ? 13.603 2.129 -15.100 1.00 90.00 128 HIS A N 1
ATOM 976 C CA . HIS A 1 128 ? 14.751 2.965 -15.474 1.00 90.00 128 HIS A CA 1
ATOM 977 C C . HIS A 1 128 ? 14.444 3.887 -16.662 1.00 90.00 128 HIS A C 1
ATOM 979 O O . HIS A 1 128 ? 13.433 3.741 -17.348 1.00 90.00 128 HIS A O 1
ATOM 985 N N . GLY A 1 129 ? 15.282 4.905 -16.867 1.00 89.69 129 GLY A N 1
ATOM 986 C CA . GLY A 1 129 ? 15.204 5.875 -17.969 1.00 89.69 129 GLY A CA 1
ATOM 987 C C . GLY A 1 129 ? 15.352 7.332 -17.499 1.00 89.69 129 GLY A C 1
ATOM 988 O O . GLY A 1 129 ? 15.650 7.553 -16.325 1.00 89.69 129 GLY A O 1
ATOM 989 N N . PRO A 1 130 ? 15.124 8.317 -18.382 1.00 88.69 130 PRO A N 1
ATOM 990 C CA . PRO A 1 130 ? 15.346 9.725 -18.065 1.00 88.69 130 PRO A CA 1
ATOM 991 C C . PRO A 1 130 ? 14.454 10.229 -16.921 1.00 88.69 130 PRO A C 1
ATOM 993 O O . PRO A 1 130 ? 13.377 9.67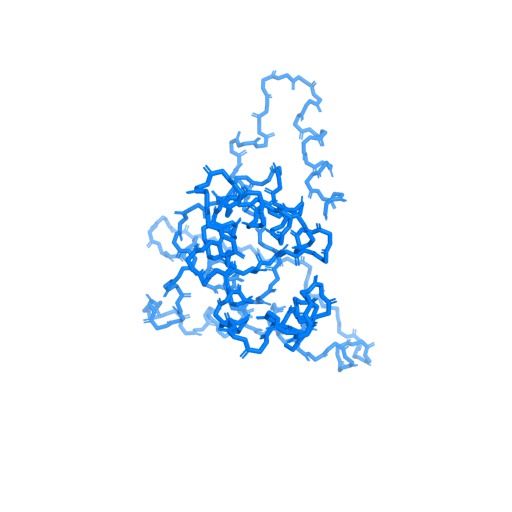9 -16.649 1.00 88.69 130 PRO A O 1
ATOM 996 N N . SER A 1 131 ? 14.926 11.269 -16.228 1.00 86.56 131 SER A N 1
ATOM 997 C CA . SER A 1 131 ? 14.143 11.967 -15.207 1.00 86.56 131 SER A CA 1
ATOM 998 C C . SER A 1 131 ? 12.908 12.618 -15.842 1.00 86.56 131 SER A C 1
ATOM 1000 O O . SER A 1 131 ? 12.900 12.959 -17.020 1.00 86.56 131 SER A O 1
ATOM 1002 N N . GLY A 1 132 ? 11.821 12.738 -15.077 1.00 81.31 132 GLY A N 1
ATOM 1003 C CA . GLY A 1 132 ? 10.570 13.338 -15.563 1.00 81.31 132 GLY A CA 1
ATOM 1004 C C . GLY A 1 132 ? 9.626 12.395 -16.324 1.00 81.31 132 GLY A C 1
ATOM 1005 O O . GLY A 1 132 ? 8.476 12.752 -16.536 1.00 81.31 132 GLY A O 1
ATOM 1006 N N . CYS A 1 133 ? 10.024 11.160 -16.648 1.00 82.62 133 CYS A N 1
ATOM 1007 C CA . CYS A 1 133 ? 9.152 10.189 -17.334 1.00 82.62 133 CYS A CA 1
ATOM 1008 C C . CYS A 1 133 ? 8.197 9.414 -16.400 1.00 82.62 133 CYS A C 1
ATOM 1010 O O . CYS A 1 133 ? 7.952 8.237 -16.631 1.00 82.62 133 CYS A O 1
ATOM 1012 N N . GLY A 1 134 ? 7.737 9.996 -15.289 1.00 81.88 134 GLY A N 1
ATOM 1013 C CA . GLY A 1 134 ? 6.664 9.401 -14.472 1.00 81.88 134 GLY A CA 1
ATOM 1014 C C . GLY A 1 134 ? 6.965 8.083 -13.733 1.00 81.88 134 GLY A C 1
ATOM 1015 O O . GLY A 1 134 ? 6.039 7.453 -13.238 1.00 81.88 134 GLY A O 1
ATOM 1016 N N . LYS A 1 135 ? 8.228 7.653 -13.593 1.00 88.88 135 LYS A N 1
ATOM 1017 C CA . LYS A 1 135 ? 8.585 6.362 -12.947 1.00 88.88 135 LYS A CA 1
ATOM 1018 C C . LYS A 1 135 ? 8.099 6.265 -11.499 1.00 88.88 135 LYS A C 1
ATOM 1020 O O . LYS A 1 135 ? 7.449 5.295 -11.124 1.00 88.88 135 LYS A O 1
ATOM 1025 N N . THR A 1 136 ? 8.375 7.301 -10.706 1.00 83.56 136 THR A N 1
ATOM 1026 C CA . THR A 1 136 ? 7.913 7.406 -9.313 1.00 83.56 136 THR A CA 1
ATOM 1027 C C . THR A 1 136 ? 6.394 7.542 -9.232 1.00 83.56 136 THR A C 1
ATOM 1029 O O . THR A 1 136 ? 5.777 7.031 -8.303 1.00 83.56 136 THR A O 1
ATOM 1032 N N . LEU A 1 137 ? 5.785 8.202 -10.223 1.00 83.06 137 LEU A N 1
ATOM 1033 C CA . LEU A 1 137 ? 4.340 8.404 -10.288 1.00 83.06 137 LEU A CA 1
ATOM 1034 C C . LEU A 1 137 ? 3.620 7.068 -10.519 1.00 83.06 137 LEU A C 1
ATOM 1036 O O . LEU A 1 137 ? 2.731 6.726 -9.746 1.00 83.06 137 LEU A O 1
ATOM 1040 N N . ILE A 1 138 ? 4.061 6.272 -11.498 1.00 85.81 138 ILE A N 1
ATOM 1041 C CA . ILE A 1 138 ? 3.507 4.936 -11.763 1.00 85.81 138 ILE A CA 1
ATOM 1042 C C . ILE A 1 138 ? 3.658 4.014 -10.548 1.00 85.81 138 ILE A C 1
ATOM 1044 O O . ILE A 1 138 ? 2.715 3.304 -10.203 1.00 85.81 138 ILE A O 1
ATOM 1048 N N . ALA A 1 139 ? 4.817 4.032 -9.880 1.00 82.31 139 ALA A N 1
ATOM 1049 C CA . ALA A 1 139 ? 5.026 3.233 -8.673 1.00 82.31 139 ALA A CA 1
ATOM 1050 C C . ALA A 1 139 ? 4.004 3.582 -7.573 1.00 82.31 139 ALA A C 1
ATOM 1052 O O . ALA A 1 139 ? 3.448 2.682 -6.949 1.00 82.31 139 ALA A O 1
ATOM 1053 N N . GLY A 1 140 ? 3.700 4.873 -7.394 1.00 80.62 140 GLY A N 1
ATOM 1054 C CA . GLY A 1 140 ? 2.667 5.337 -6.464 1.00 80.62 140 GLY A CA 1
ATOM 1055 C C . GLY A 1 140 ? 1.243 4.930 -6.866 1.00 80.62 140 GLY A C 1
ATOM 1056 O O . GLY A 1 140 ? 0.468 4.518 -6.010 1.00 80.62 140 GLY A O 1
ATOM 1057 N N . VAL A 1 141 ? 0.900 4.984 -8.159 1.00 82.12 141 VAL A N 1
ATOM 1058 C CA . VAL A 1 141 ? -0.418 4.539 -8.663 1.00 82.12 141 VAL A CA 1
ATOM 1059 C C . VAL A 1 141 ? -0.621 3.043 -8.409 1.00 82.12 141 VAL A C 1
ATOM 1061 O O . VAL A 1 141 ? -1.666 2.627 -7.913 1.00 82.12 141 VAL A O 1
ATOM 1064 N N . ILE A 1 142 ? 0.387 2.217 -8.705 1.00 82.25 142 ILE A N 1
ATOM 1065 C CA . ILE A 1 142 ? 0.317 0.765 -8.477 1.00 82.25 142 ILE A CA 1
ATOM 1066 C C . ILE A 1 142 ? 0.194 0.450 -6.989 1.00 82.25 142 ILE A C 1
ATOM 1068 O O . ILE A 1 142 ? -0.597 -0.414 -6.611 1.00 82.25 142 ILE A O 1
ATOM 1072 N N . ALA A 1 143 ? 0.948 1.161 -6.149 1.00 79.94 143 ALA A N 1
ATOM 1073 C CA . ALA A 1 143 ? 0.853 1.037 -4.703 1.00 79.94 143 ALA A CA 1
ATOM 1074 C C . ALA A 1 143 ? -0.583 1.281 -4.218 1.00 79.94 143 ALA A C 1
ATOM 1076 O O . ALA A 1 143 ? -1.157 0.407 -3.566 1.00 79.94 143 ALA A O 1
ATOM 1077 N N . ALA A 1 144 ? -1.192 2.396 -4.634 1.00 76.75 144 ALA A N 1
ATOM 1078 C CA . ALA A 1 144 ? -2.571 2.737 -4.295 1.00 76.75 144 ALA A CA 1
ATOM 1079 C C . ALA A 1 144 ? -3.575 1.673 -4.777 1.00 76.75 144 ALA A C 1
ATOM 1081 O O . ALA A 1 144 ? -4.489 1.292 -4.047 1.00 76.75 144 ALA A O 1
ATOM 1082 N N . GLN A 1 145 ? -3.386 1.127 -5.982 1.00 76.44 145 GLN A N 1
ATOM 1083 C CA . GLN A 1 145 ? -4.274 0.093 -6.519 1.00 76.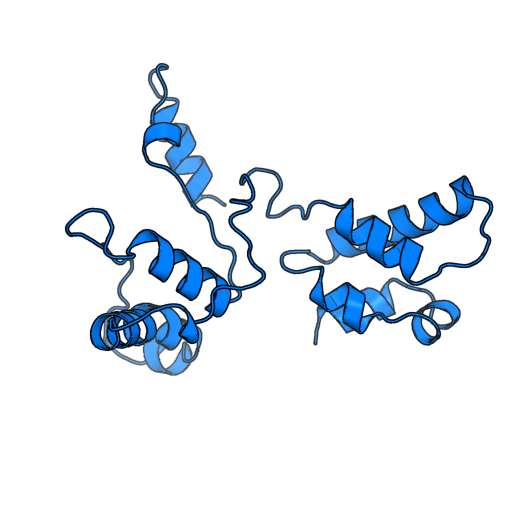44 145 GLN A CA 1
ATOM 1084 C C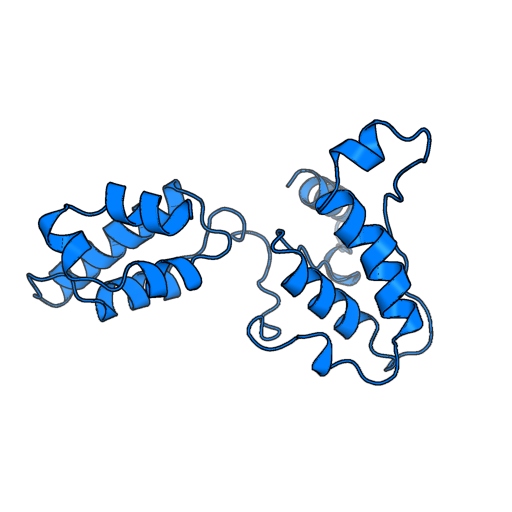 . GLN A 1 145 ? -4.145 -1.269 -5.837 1.00 76.44 145 GLN A C 1
ATOM 1086 O O . GLN A 1 145 ? -5.126 -2.009 -5.754 1.00 76.44 145 GLN A O 1
ATOM 1091 N N . SER A 1 146 ? -2.946 -1.618 -5.372 1.00 73.25 146 SER A N 1
ATOM 1092 C CA . SER A 1 146 ? -2.673 -2.943 -4.812 1.00 73.25 146 SER A CA 1
ATOM 1093 C C . SER A 1 146 ? -3.399 -3.208 -3.490 1.00 73.25 146 SER A C 1
ATOM 1095 O O . SER A 1 146 ? -3.542 -4.367 -3.112 1.00 73.25 146 SER A O 1
ATOM 1097 N N . LYS A 1 147 ? -3.873 -2.163 -2.789 1.00 70.38 147 LYS A N 1
ATOM 1098 C CA . LYS A 1 147 ? -4.424 -2.241 -1.419 1.00 70.38 147 LYS A CA 1
ATOM 1099 C C . LYS A 1 147 ? -3.489 -2.944 -0.419 1.00 70.38 147 LYS A C 1
ATOM 1101 O O . LYS A 1 147 ? -3.934 -3.380 0.643 1.00 70.38 147 LYS A O 1
ATOM 1106 N N . LEU A 1 148 ? -2.206 -3.067 -0.756 1.00 70.56 148 LEU A N 1
ATOM 1107 C CA . LEU A 1 148 ? -1.164 -3.620 0.099 1.00 70.56 148 LEU A CA 1
ATOM 1108 C C . LEU A 1 148 ? -0.411 -2.495 0.804 1.00 70.56 148 LEU A C 1
ATOM 1110 O O . LEU A 1 148 ? -0.487 -1.328 0.419 1.00 70.56 148 LEU A O 1
ATOM 1114 N N . ASN A 1 149 ? 0.339 -2.858 1.844 1.00 68.81 149 ASN A N 1
ATOM 1115 C CA . ASN A 1 149 ? 1.229 -1.913 2.498 1.00 68.81 149 ASN A CA 1
ATOM 1116 C C . ASN A 1 149 ? 2.343 -1.500 1.525 1.00 68.81 149 ASN A C 1
ATOM 1118 O O . ASN A 1 149 ? 3.043 -2.355 0.981 1.00 68.81 149 ASN A O 1
ATOM 1122 N N . PHE A 1 150 ? 2.506 -0.197 1.310 1.00 74.88 150 PHE A N 1
ATOM 1123 C CA . PHE A 1 150 ? 3.540 0.347 0.439 1.00 74.88 150 PHE A CA 1
ATOM 1124 C C . PHE A 1 150 ? 4.658 0.968 1.269 1.00 74.88 150 PHE A C 1
ATOM 1126 O O . PHE A 1 150 ? 4.439 1.915 2.023 1.00 74.88 150 PHE A O 1
ATOM 1133 N N . ILE A 1 151 ? 5.869 0.439 1.104 1.00 76.88 151 ILE A N 1
ATOM 1134 C CA . ILE A 1 151 ? 7.066 0.929 1.783 1.00 76.88 151 ILE A CA 1
ATOM 1135 C C . ILE A 1 151 ? 7.943 1.621 0.741 1.00 76.88 151 ILE A C 1
ATOM 1137 O O . ILE A 1 151 ? 8.639 0.977 -0.043 1.00 76.88 151 ILE A O 1
ATOM 1141 N N . ALA A 1 152 ? 7.893 2.950 0.718 1.00 76.62 152 ALA A N 1
ATOM 1142 C CA . ALA A 1 152 ? 8.795 3.754 -0.091 1.00 76.62 152 ALA A CA 1
ATOM 1143 C C . ALA A 1 152 ? 10.079 4.031 0.690 1.00 76.62 152 ALA A C 1
ATOM 1145 O O . ALA A 1 152 ? 10.041 4.655 1.746 1.00 76.62 152 ALA A O 1
ATOM 1146 N N . VAL A 1 153 ? 11.212 3.611 0.135 1.00 78.12 153 VAL A N 1
ATOM 1147 C CA . VAL A 1 153 ? 12.535 3.861 0.710 1.00 78.12 153 VAL A CA 1
ATOM 1148 C C . VAL A 1 153 ? 13.342 4.685 -0.277 1.00 78.12 153 VAL A C 1
ATOM 1150 O O . VAL A 1 153 ? 13.542 4.266 -1.421 1.00 78.12 153 VAL A O 1
ATOM 1153 N N . LYS A 1 154 ? 13.812 5.866 0.132 1.00 78.50 154 LYS A N 1
ATOM 1154 C CA . LYS A 1 154 ? 14.698 6.661 -0.728 1.00 78.50 154 LYS A CA 1
ATOM 1155 C C . LYS A 1 154 ? 16.131 6.159 -0.579 1.00 78.50 154 LYS A C 1
ATOM 1157 O O . LYS A 1 154 ? 16.592 5.904 0.525 1.00 78.50 154 LYS A O 1
ATOM 1162 N N . GLY A 1 155 ? 16.878 6.089 -1.681 1.00 77.31 155 GLY A N 1
ATOM 1163 C CA . GLY A 1 155 ? 18.285 5.652 -1.667 1.00 77.31 155 GLY A CA 1
ATOM 1164 C C . GLY A 1 155 ? 19.158 6.348 -0.606 1.00 77.31 155 GLY A C 1
ATOM 1165 O O . GLY A 1 155 ? 19.866 5.658 0.120 1.00 77.31 155 GLY A O 1
ATOM 1166 N N . PRO A 1 156 ? 19.073 7.681 -0.434 1.00 77.69 156 PRO A N 1
ATOM 1167 C CA . PRO A 1 156 ? 19.813 8.380 0.617 1.00 77.69 156 PRO A CA 1
ATOM 1168 C C . PRO A 1 156 ? 19.403 8.014 2.051 1.00 77.69 156 PRO A C 1
ATOM 1170 O O . PRO A 1 156 ? 20.222 8.154 2.949 1.00 77.69 156 PRO A O 1
ATOM 1173 N N . GLU A 1 157 ? 18.172 7.547 2.284 1.00 70.75 157 GLU A N 1
ATOM 1174 C CA . GLU A 1 157 ? 17.699 7.135 3.619 1.00 70.75 157 GLU A CA 1
ATOM 1175 C C . GLU A 1 157 ? 18.339 5.811 4.065 1.00 70.75 157 GLU A C 1
ATOM 1177 O O . GLU A 1 157 ? 18.463 5.554 5.260 1.00 70.75 157 GLU A O 1
ATOM 1182 N N . LEU A 1 158 ? 18.798 4.992 3.113 1.00 72.56 158 LEU A N 1
ATOM 1183 C CA . LEU A 1 158 ? 19.547 3.765 3.392 1.00 72.56 158 LEU A CA 1
ATOM 1184 C C . LEU A 1 158 ? 21.035 4.016 3.659 1.00 72.56 158 LEU A C 1
ATOM 1186 O O . LEU A 1 158 ? 21.710 3.138 4.191 1.00 72.56 158 LEU A O 1
ATOM 1190 N N . LEU A 1 159 ? 21.558 5.188 3.291 1.00 71.69 159 LEU A N 1
ATOM 1191 C CA . LEU A 1 159 ? 22.975 5.512 3.425 1.00 71.69 159 LEU A CA 1
ATOM 1192 C C . LEU A 1 159 ? 23.234 6.206 4.765 1.00 71.69 159 LEU A C 1
ATOM 1194 O O . LEU A 1 159 ? 22.851 7.354 4.982 1.00 71.69 159 LEU A O 1
ATOM 1198 N N . SER A 1 160 ? 23.943 5.525 5.662 1.00 67.56 160 SER A N 1
ATOM 1199 C CA . SER A 1 160 ? 24.380 6.080 6.944 1.00 67.56 160 SER A CA 1
ATOM 1200 C C . SER A 1 160 ? 25.873 6.388 6.935 1.00 67.56 160 SER A C 1
ATOM 1202 O O . SER A 1 160 ? 26.680 5.609 6.438 1.00 67.56 160 SER A O 1
ATOM 1204 N N . LYS A 1 161 ? 26.273 7.490 7.582 1.00 68.50 161 LYS A N 1
ATOM 1205 C CA . LYS A 1 161 ? 27.699 7.795 7.827 1.00 68.50 161 LYS A CA 1
ATOM 1206 C C . LYS A 1 161 ? 28.378 6.779 8.756 1.00 68.50 161 LYS A C 1
ATOM 1208 O O . LYS A 1 161 ? 29.599 6.675 8.762 1.00 68.50 161 LYS A O 1
ATOM 1213 N N . TYR A 1 162 ? 27.592 6.061 9.556 1.00 69.75 162 TYR A N 1
ATOM 1214 C CA . TYR A 1 162 ? 28.068 5.058 10.503 1.00 69.75 162 TYR A CA 1
ATOM 1215 C C . TYR A 1 162 ? 28.200 3.693 9.821 1.00 69.75 162 TYR A C 1
ATOM 1217 O O . TYR A 1 162 ? 27.267 3.233 9.159 1.00 69.75 162 TYR A O 1
ATOM 1225 N N . ILE A 1 163 ? 29.359 3.057 9.996 1.00 66.19 163 ILE A N 1
ATOM 1226 C CA . ILE A 1 163 ? 29.683 1.732 9.451 1.00 66.19 163 ILE A CA 1
ATOM 1227 C C . ILE A 1 163 ? 28.722 0.694 10.053 1.00 66.19 163 ILE A C 1
ATOM 1229 O O . ILE A 1 163 ? 28.484 0.699 11.258 1.00 66.19 163 ILE A O 1
ATOM 1233 N N . GLY A 1 164 ? 28.145 -0.170 9.216 1.00 75.81 164 GLY A N 1
ATOM 1234 C CA . GLY A 1 164 ? 27.215 -1.235 9.626 1.00 75.81 164 GLY A CA 1
ATOM 1235 C C . GLY A 1 164 ? 25.754 -0.800 9.809 1.00 75.81 164 GLY A C 1
ATOM 1236 O O . GLY A 1 164 ? 24.849 -1.610 9.623 1.00 75.81 164 GLY A O 1
ATOM 1237 N N . ALA A 1 165 ? 25.487 0.484 10.069 1.00 75.94 165 ALA A N 1
ATOM 1238 C CA . ALA A 1 165 ? 24.117 0.970 10.262 1.00 75.94 165 ALA A CA 1
ATOM 1239 C C . ALA A 1 165 ? 23.270 0.933 8.970 1.00 75.94 165 ALA A C 1
ATOM 1241 O O . ALA A 1 165 ? 22.056 0.750 9.035 1.00 75.94 165 ALA A O 1
ATOM 1242 N N . SER A 1 166 ? 23.898 1.026 7.792 1.00 80.56 166 SER A N 1
ATOM 1243 C CA . SER A 1 166 ? 23.198 0.903 6.501 1.00 80.56 166 SER A CA 1
ATOM 1244 C C . SER A 1 166 ? 22.697 -0.527 6.261 1.00 80.56 166 SER A C 1
ATOM 1246 O O . SER A 1 166 ? 21.563 -0.721 5.836 1.00 80.56 166 SER A O 1
ATOM 1248 N N . GLU A 1 167 ? 23.505 -1.541 6.588 1.00 83.06 167 GLU A N 1
ATOM 1249 C CA . GLU A 1 167 ? 23.131 -2.956 6.430 1.00 83.06 167 GLU A CA 1
ATOM 1250 C C . GLU A 1 167 ? 22.022 -3.360 7.402 1.00 83.06 167 GLU A C 1
ATOM 1252 O O . GLU A 1 167 ? 21.086 -4.068 7.022 1.00 83.06 167 GLU A O 1
ATOM 1257 N N . GLN A 1 168 ? 22.101 -2.866 8.640 1.00 80.62 168 GLN A N 1
ATOM 1258 C CA . GLN A 1 168 ? 21.052 -3.063 9.632 1.00 80.62 168 GLN A CA 1
ATOM 1259 C C . GLN A 1 168 ? 19.730 -2.435 9.172 1.00 80.62 168 GLN A C 1
ATOM 1261 O O . GLN A 1 168 ? 18.704 -3.106 9.203 1.00 80.62 168 GLN A O 1
ATOM 1266 N N . SER A 1 169 ? 19.759 -1.198 8.665 1.00 78.50 169 SER A N 1
ATOM 1267 C CA . SER A 1 169 ? 18.569 -0.512 8.141 1.00 78.50 169 SER A CA 1
ATOM 1268 C C . SER A 1 169 ? 17.918 -1.274 6.979 1.00 78.50 169 SER A C 1
ATOM 1270 O O . SER A 1 169 ? 16.697 -1.439 6.939 1.00 78.50 169 SER A O 1
ATOM 1272 N N . VAL A 1 170 ? 18.726 -1.824 6.062 1.00 82.50 170 VAL A N 1
ATOM 1273 C CA . VAL A 1 170 ? 18.221 -2.686 4.982 1.00 82.50 170 VAL A CA 1
ATOM 1274 C C . VAL A 1 170 ? 17.547 -3.931 5.558 1.00 82.50 170 VAL A C 1
ATOM 1276 O O . VAL A 1 170 ? 16.419 -4.234 5.176 1.00 82.50 170 VAL A O 1
ATOM 1279 N N . ARG A 1 171 ? 18.189 -4.634 6.498 1.00 83.88 171 ARG A N 1
ATOM 1280 C CA . ARG A 1 171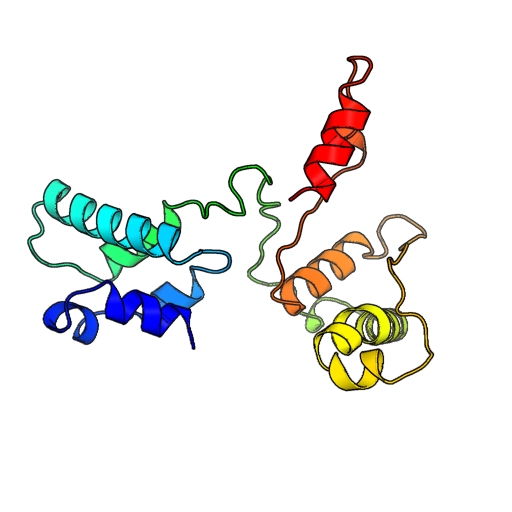 ? 17.622 -5.853 7.094 1.00 83.88 171 ARG A CA 1
ATOM 1281 C C . ARG A 1 171 ? 16.311 -5.574 7.830 1.00 83.88 171 ARG A C 1
ATOM 1283 O O . ARG A 1 171 ? 15.319 -6.242 7.561 1.00 83.88 171 ARG A O 1
ATOM 1290 N N . GLU A 1 172 ? 16.280 -4.534 8.657 1.00 81.75 172 GLU A N 1
ATOM 1291 C CA . GLU A 1 172 ? 15.075 -4.098 9.370 1.00 81.75 172 GLU A CA 1
ATOM 1292 C C . GLU A 1 172 ? 13.938 -3.695 8.425 1.00 81.75 172 GLU A C 1
ATOM 1294 O O . GLU A 1 172 ? 12.771 -3.797 8.789 1.00 81.75 172 GLU A O 1
ATOM 1299 N N . THR A 1 173 ? 14.256 -3.222 7.220 1.00 81.00 173 THR A N 1
ATOM 1300 C CA . THR A 1 173 ? 13.244 -2.879 6.216 1.00 81.00 173 THR A CA 1
ATOM 1301 C C . THR A 1 173 ? 12.598 -4.128 5.613 1.00 81.00 173 THR A C 1
ATOM 1303 O O . THR A 1 173 ? 11.397 -4.116 5.370 1.00 81.00 173 THR A O 1
ATOM 1306 N N . PHE A 1 174 ? 13.366 -5.200 5.386 1.00 80.94 174 PHE A N 1
ATOM 1307 C CA . PHE A 1 174 ? 12.861 -6.457 4.812 1.00 80.94 174 PHE A CA 1
ATOM 1308 C C . PHE A 1 174 ? 12.234 -7.412 5.842 1.00 80.94 174 PHE A C 1
ATOM 1310 O O . PHE A 1 174 ? 11.496 -8.310 5.449 1.00 80.94 174 PHE A O 1
ATOM 1317 N N . GLU A 1 175 ? 12.532 -7.253 7.135 1.00 79.44 175 GLU A N 1
ATOM 1318 C CA . GLU A 1 175 ? 11.923 -8.037 8.226 1.00 79.44 175 GLU A CA 1
ATOM 1319 C C . GLU A 1 175 ? 10.515 -7.552 8.630 1.00 79.44 175 GLU A C 1
ATOM 1321 O O . GLU A 1 175 ? 9.845 -8.217 9.422 1.00 79.44 175 GLU A O 1
ATOM 1326 N N . ARG A 1 176 ? 10.071 -6.402 8.112 1.00 60.53 176 ARG A N 1
ATOM 1327 C CA . ARG A 1 176 ? 8.743 -5.814 8.356 1.00 60.53 176 ARG A CA 1
ATOM 1328 C C . ARG A 1 176 ? 7.709 -6.304 7.351 1.00 60.53 176 ARG A C 1
ATOM 1330 O O . ARG A 1 176 ? 6.549 -6.477 7.786 1.00 60.53 176 ARG A O 1
#

InterPro domains:
  IPR003959 ATPase, AAA-type, core [PF00004] (125-175)
  IPR027417 P-loop containing nucleoside triphosphate hydrolase [G3DSA:3.40.50.300] (86-176)
  IPR027417 P-loop containing nucleoside triphosphate hydrolase [SSF52540] (85-175)
  IPR050168 AAA ATPase domain-containing protein [PTHR23077] (2-176)

Foldseek 3Di:
DPQLVLLCVLDDVVQNVQEPSVVLSVLQQQADSVQSNQLVVQLVVVCVVVVHPHRYNVSSNVSSVPTDHPRCPPAPPPPPPLPDQACVPPPPCVVVLVVCCVQPVCCVVCVVVVVPDPDDRDPDDDDDDDPPNCPVSSLSNVCSVNSDDDHDDDPVNLDDPDPPSSVVVVVVVVVD

Radius of gyration: 20.56 Å; chains: 1; bounding box: 56×42×51 Å

Sequence (176 aa):
ADRSDALRTLLPDDVAGRLDVEAAAKRCDGFVVGDLCRVVRRALLQTTVRGDNVLTDEHLLAAVDASRPVGQRSVQRVDNGDAGRNWDEVGGMTEVRLVLTQVLLWPLQYPTLFSSCPIRVSRGVLLHGPSGCGKTLIAGVIAAQSKLNFIAVKGPELLSKYIGASEQSVRETFER

Organism: NCBI:txid2011161

pLDDT: mean 78.12, std 11.41, range [38.72, 90.0]